Protein AF-A0A101XGQ2-F1 (afdb_monomer_lite)

Foldseek 3Di:
DVVVVVCVPPVNVVVVVVVVVVVVVVVVVVVVVVVVVVVVVVVVVVVVVVVVVVVVVVVVVVVVVVVVVLVVCQAADSNLQVVLVPDPQSKDFPVRNCSRHNDPDDPVVLVVVPWDDPDDRMTGHDDD

Secondary structure (DSSP, 8-state):
-HHHHTTS-HHHHHHHHHHHHHHHHHHHHHHHHHHHHHHHHHHHHHHHHHHHHHHHHHHHHHHHHHHHHHHHT-TTHHHHHHHHHHSSS-EEEHHHHHHHH-TT--HHHHHHHT-EEEETTEEEPPP-

pLDDT: mean 79.68, std 12.98, range [49.19, 94.06]

Structure (mmCIF, N/CA/C/O backbone):
data_AF-A0A101XGQ2-F1
#
_entry.id   AF-A0A101XGQ2-F1
#
loop_
_atom_site.group_PDB
_atom_site.id
_atom_site.type_symbol
_atom_site.label_atom_id
_atom_site.label_alt_id
_atom_site.label_comp_id
_atom_site.label_asym_id
_atom_site.label_entity_id
_atom_site.label_seq_id
_atom_site.pdbx_PDB_ins_code
_atom_site.Cartn_x
_atom_site.Cartn_y
_atom_site.Cartn_z
_atom_site.occupancy
_atom_site.B_iso_or_equiv
_atom_site.auth_seq_id
_atom_site.auth_comp_id
_atom_site.auth_asym_id
_atom_site.auth_atom_id
_atom_site.pdbx_PDB_model_num
ATOM 1 N N . GLU A 1 1 ? -49.883 18.518 68.419 1.00 52.69 1 GLU A N 1
ATOM 2 C CA . GLU A 1 1 ? -50.035 17.057 68.628 1.00 52.69 1 GLU A CA 1
ATOM 3 C C . GLU A 1 1 ? -50.500 16.268 67.403 1.00 52.69 1 GLU A C 1
ATOM 5 O O . GLU A 1 1 ? -49.872 15.265 67.097 1.00 52.69 1 GLU A O 1
ATOM 10 N N . ALA A 1 2 ? -51.538 16.690 66.666 1.00 51.66 2 ALA A N 1
ATOM 11 C CA . ALA A 1 2 ? -52.087 15.905 65.545 1.00 51.66 2 ALA A CA 1
ATOM 12 C C . ALA A 1 2 ? -51.082 15.588 64.412 1.00 51.66 2 ALA A C 1
ATOM 14 O O . ALA A 1 2 ? -51.114 14.497 63.851 1.00 51.66 2 ALA A O 1
ATOM 15 N N . ILE A 1 3 ? -50.155 16.505 64.112 1.00 53.03 3 ILE A N 1
ATOM 16 C CA . ILE A 1 3 ? -49.120 16.318 63.077 1.00 53.03 3 ILE A CA 1
ATOM 17 C C . ILE A 1 3 ? -48.075 15.270 63.499 1.00 53.03 3 ILE A C 1
ATOM 19 O O . ILE A 1 3 ? -47.636 14.480 62.669 1.00 53.03 3 ILE A O 1
ATOM 23 N N . ILE A 1 4 ? -47.732 15.217 64.790 1.00 58.44 4 ILE A N 1
ATOM 24 C CA . ILE A 1 4 ? -46.770 14.249 65.344 1.00 5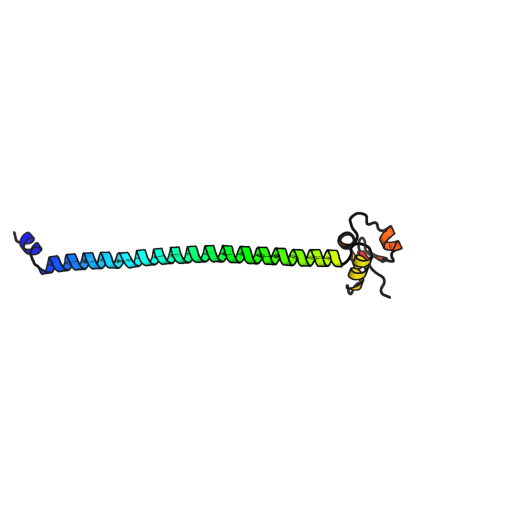8.44 4 ILE A CA 1
ATOM 25 C C . ILE A 1 4 ? -47.378 12.840 65.306 1.00 58.44 4 ILE A C 1
ATOM 27 O O . ILE A 1 4 ? -46.771 11.926 64.757 1.00 58.44 4 ILE A O 1
ATOM 31 N N . LYS A 1 5 ? -48.644 12.690 65.721 1.00 57.56 5 LYS A N 1
ATOM 32 C CA . LYS A 1 5 ? -49.384 11.415 65.619 1.00 57.56 5 LYS A CA 1
ATOM 33 C C . LYS A 1 5 ? -49.567 10.930 64.174 1.00 57.56 5 LYS A C 1
ATOM 35 O O . LYS A 1 5 ? -49.641 9.732 63.931 1.00 57.56 5 LYS A O 1
ATOM 40 N N . LEU A 1 6 ? -49.610 11.847 63.204 1.00 53.28 6 LEU A N 1
ATOM 41 C CA . LEU A 1 6 ? -49.629 11.549 61.765 1.00 53.28 6 LEU A CA 1
ATOM 42 C C . LEU A 1 6 ? -48.272 11.090 61.212 1.00 53.28 6 LEU A C 1
ATOM 44 O O . LEU A 1 6 ? -48.235 10.568 60.100 1.00 53.28 6 LEU A O 1
ATOM 48 N N . MET A 1 7 ? -47.165 11.325 61.921 1.00 53.66 7 MET A N 1
ATOM 49 C CA . MET A 1 7 ? -45.832 10.809 61.579 1.00 53.66 7 MET A CA 1
ATOM 50 C C . MET A 1 7 ? -45.533 9.469 62.262 1.00 53.66 7 MET A C 1
ATOM 52 O O . MET A 1 7 ? -44.766 8.682 61.722 1.00 53.66 7 MET A O 1
ATOM 56 N N . GLU A 1 8 ? -46.188 9.181 63.388 1.00 60.69 8 GLU A N 1
ATOM 57 C CA . GLU A 1 8 ? -46.092 7.911 64.125 1.00 60.69 8 GLU A CA 1
ATOM 58 C C . GLU A 1 8 ? -46.945 6.779 63.520 1.00 60.69 8 GLU A C 1
ATOM 60 O O . GLU A 1 8 ? -46.910 5.646 64.000 1.00 60.69 8 GLU A O 1
ATOM 65 N N . GLN A 1 9 ? -47.718 7.047 62.459 1.00 57.84 9 GLN A N 1
ATOM 66 C CA . GLN A 1 9 ? -48.525 6.010 61.821 1.00 57.84 9 GLN A CA 1
ATOM 67 C C . GLN A 1 9 ? -47.630 4.989 61.088 1.00 57.84 9 GLN A C 1
ATOM 69 O O . GLN A 1 9 ? -46.877 5.366 60.184 1.00 57.84 9 GLN A O 1
ATOM 74 N N . PRO A 1 10 ? -47.745 3.682 61.398 1.00 60.31 10 PRO A N 1
ATOM 75 C CA . PRO A 1 10 ? -46.838 2.639 60.905 1.00 60.31 10 PRO A CA 1
ATOM 76 C C . PRO A 1 10 ? -46.843 2.476 59.377 1.00 60.31 10 PRO A C 1
ATOM 78 O O . PRO A 1 10 ? -45.895 1.953 58.798 1.00 60.31 10 PRO A O 1
ATOM 81 N N . CYS A 1 11 ? -47.885 2.952 58.696 1.00 59.06 11 CYS A N 1
ATOM 82 C CA . CYS A 1 11 ? -47.963 2.980 57.238 1.00 59.06 11 CYS A CA 1
ATOM 83 C C . CYS A 1 11 ? -47.033 4.025 56.589 1.00 59.06 11 CYS A C 1
ATOM 85 O O . CYS A 1 11 ? -46.580 3.808 55.470 1.00 59.06 11 CYS A O 1
ATOM 87 N N . LYS A 1 12 ? -46.692 5.124 57.273 1.00 57.56 12 LYS A N 1
ATOM 88 C CA . LYS A 1 12 ? -45.854 6.203 56.722 1.00 57.56 12 LYS A CA 1
ATOM 89 C C . LYS A 1 12 ? -44.360 5.874 56.758 1.00 57.56 12 LYS A C 1
ATOM 91 O O . LYS A 1 12 ? -43.646 6.213 55.818 1.00 57.56 12 LYS A O 1
ATOM 96 N N . MET A 1 13 ? -43.917 5.167 57.801 1.00 59.56 13 MET A N 1
ATOM 97 C CA . MET A 1 13 ? -42.551 4.630 57.891 1.00 59.56 13 MET A CA 1
ATOM 98 C C . MET A 1 13 ? -42.285 3.615 56.777 1.00 59.56 13 MET A C 1
ATOM 100 O O . MET A 1 13 ? -41.293 3.745 56.070 1.00 59.56 13 MET A O 1
ATOM 104 N N . LYS A 1 14 ? -43.241 2.712 56.521 1.00 70.56 14 LYS A N 1
ATOM 105 C CA . LYS A 1 14 ? -43.153 1.753 55.410 1.00 70.56 14 LYS A CA 1
ATOM 106 C C . LYS A 1 14 ? -43.068 2.432 54.045 1.00 70.56 14 LYS A C 1
ATOM 108 O O . LYS A 1 14 ? -42.302 1.999 53.199 1.00 70.56 14 LYS A O 1
ATOM 113 N N . ILE A 1 15 ? -43.825 3.510 53.820 1.00 73.19 15 ILE A N 1
ATOM 114 C CA . ILE A 1 15 ? -43.741 4.267 52.560 1.00 73.19 15 ILE A CA 1
ATOM 115 C C . ILE A 1 15 ? -42.364 4.918 52.410 1.00 73.19 15 ILE A C 1
ATOM 117 O O . ILE A 1 15 ? -41.804 4.889 51.321 1.00 73.19 15 ILE A O 1
ATOM 121 N N . LYS A 1 16 ? -41.806 5.486 53.484 1.00 75.19 16 LYS A N 1
ATOM 122 C CA . LYS A 1 16 ? -40.475 6.098 53.445 1.00 75.19 16 LYS A CA 1
ATOM 123 C C . LYS A 1 16 ? -39.387 5.068 53.115 1.00 75.19 16 LYS A C 1
ATOM 125 O O . LYS A 1 16 ? -38.574 5.334 52.239 1.00 75.19 16 LYS A O 1
ATOM 130 N N . GLU A 1 17 ? -39.420 3.903 53.756 1.00 77.75 17 GLU A N 1
ATOM 131 C CA . GLU A 1 17 ? -38.486 2.797 53.492 1.00 77.75 17 GLU A CA 1
ATOM 132 C C . GLU A 1 17 ? -38.598 2.293 52.046 1.00 77.75 17 GLU A C 1
ATOM 134 O O . GLU A 1 17 ? -37.587 2.167 51.364 1.00 77.75 17 GLU A O 1
ATOM 139 N N . ILE A 1 18 ? -39.824 2.110 51.537 1.00 76.06 18 ILE A N 1
ATOM 140 C CA . ILE A 1 18 ? -40.065 1.713 50.140 1.00 76.06 18 ILE A CA 1
ATOM 141 C C . ILE A 1 18 ? -39.534 2.773 49.167 1.00 76.06 18 ILE A C 1
ATOM 143 O O . ILE A 1 18 ? -38.937 2.434 48.151 1.00 76.06 18 ILE A O 1
ATOM 147 N N . VAL A 1 19 ? -39.736 4.063 49.451 1.00 77.00 19 VAL A N 1
ATOM 148 C CA . VAL A 1 19 ? -39.232 5.151 48.598 1.00 77.00 19 VAL A CA 1
ATOM 149 C C . VAL A 1 19 ? -37.702 5.193 48.602 1.00 77.00 19 VAL A C 1
ATOM 151 O O . VAL A 1 19 ? -37.106 5.375 47.544 1.00 77.00 19 VAL A O 1
ATOM 154 N N . GLU A 1 20 ? -37.057 4.994 49.752 1.00 79.00 20 GLU A N 1
ATOM 155 C CA . GLU A 1 20 ? -35.594 4.904 49.848 1.00 79.00 20 GLU A CA 1
ATOM 156 C C . GLU A 1 20 ? -35.051 3.683 49.086 1.00 79.00 20 GLU A C 1
ATOM 158 O O . GLU A 1 20 ? -34.093 3.821 48.321 1.00 79.00 20 GLU A O 1
ATOM 163 N N . GLU A 1 21 ? -35.702 2.521 49.198 1.00 73.56 21 GLU A N 1
ATOM 164 C CA . GLU A 1 21 ? -35.372 1.331 48.405 1.00 73.56 21 GLU A CA 1
ATOM 165 C C . GLU A 1 21 ? -35.532 1.582 46.903 1.00 73.56 21 GLU A C 1
ATOM 167 O O . GLU A 1 21 ? -34.608 1.300 46.141 1.00 73.56 21 GLU A O 1
ATOM 172 N N . VAL A 1 22 ? -36.646 2.173 46.462 1.00 73.69 22 VAL A N 1
ATOM 173 C CA . VAL A 1 22 ? -36.903 2.474 45.043 1.00 73.69 22 VAL A CA 1
ATOM 174 C C . VAL A 1 22 ? -35.890 3.480 44.490 1.00 73.69 22 VAL A C 1
ATOM 176 O O . VAL A 1 22 ? -35.379 3.286 43.390 1.00 73.69 22 VAL A O 1
ATOM 179 N N . LEU A 1 23 ? -35.536 4.518 45.254 1.00 72.31 23 LEU A N 1
ATOM 180 C CA . LEU A 1 23 ? -34.504 5.488 44.864 1.00 72.31 23 LEU A CA 1
ATOM 181 C C . LEU A 1 23 ? -33.101 4.869 44.829 1.00 72.31 23 LEU A C 1
ATOM 183 O O . LEU A 1 23 ? -32.251 5.282 44.037 1.00 72.31 23 LEU A O 1
ATOM 187 N N . SER A 1 24 ? -32.831 3.889 45.693 1.00 72.75 24 SER A N 1
ATOM 188 C CA . SER A 1 24 ? -31.583 3.128 45.649 1.00 72.75 24 SER A CA 1
ATOM 189 C C . SER A 1 24 ? -31.544 2.193 44.435 1.00 72.75 24 SER A C 1
ATOM 191 O O . SER A 1 24 ? -30.512 2.111 43.769 1.00 72.75 24 SER A O 1
ATOM 193 N N . ALA A 1 25 ? -32.679 1.568 44.095 1.00 70.94 25 ALA A N 1
ATOM 194 C CA . ALA A 1 25 ? -32.870 0.706 42.934 1.00 70.94 25 ALA A CA 1
ATOM 195 C C . ALA A 1 25 ? -32.692 1.483 41.620 1.00 70.94 25 ALA A C 1
ATOM 197 O O . ALA A 1 25 ? -31.965 1.034 40.739 1.00 70.94 25 ALA A O 1
ATOM 198 N N . SER A 1 26 ? -33.256 2.689 41.514 1.00 69.88 26 SER A N 1
ATOM 199 C CA . SER A 1 26 ? -33.136 3.527 40.313 1.00 69.88 26 SER A CA 1
ATOM 200 C C . SER A 1 26 ? -31.704 4.007 40.050 1.00 69.88 26 SER A C 1
ATOM 202 O O . SER A 1 26 ? -31.305 4.185 38.904 1.00 69.88 26 SER A O 1
ATOM 204 N N . GLN A 1 27 ? -30.882 4.172 41.093 1.00 72.81 27 GLN A N 1
ATOM 205 C CA . GLN A 1 27 ? -29.459 4.504 40.926 1.00 72.81 27 GLN A CA 1
ATOM 206 C C . GLN A 1 27 ? -28.637 3.355 40.323 1.00 72.81 27 GLN A C 1
ATOM 208 O O . GLN A 1 27 ? -27.545 3.594 39.801 1.00 72.81 27 GLN A O 1
ATOM 213 N N . TRP A 1 28 ? -29.117 2.109 40.392 1.00 76.56 28 TRP A N 1
ATOM 214 C CA . TRP A 1 28 ? -28.423 0.978 39.777 1.00 76.56 28 TRP A CA 1
ATOM 215 C C . TRP A 1 28 ? -28.502 1.001 38.256 1.00 76.56 28 TRP A C 1
ATOM 217 O O . TRP A 1 28 ? -27.524 0.617 37.620 1.00 76.56 28 TRP A O 1
ATOM 227 N N . GLU A 1 29 ? -29.593 1.503 37.675 1.00 75.88 29 GLU A N 1
ATOM 228 C CA . GLU A 1 29 ? -29.717 1.640 36.219 1.00 75.88 29 GLU A CA 1
ATOM 229 C C . GLU A 1 29 ? -28.658 2.594 35.661 1.00 75.88 29 GLU A C 1
ATOM 231 O O . GLU A 1 29 ? -27.958 2.262 34.707 1.00 75.88 29 GLU A O 1
ATOM 236 N N . GLU A 1 30 ? -28.460 3.745 36.308 1.00 80.12 30 GLU A N 1
ATOM 237 C CA . GLU A 1 30 ? -27.466 4.727 35.870 1.00 80.12 30 GLU A CA 1
ATOM 238 C C . GLU A 1 30 ? -26.027 4.212 36.053 1.00 80.12 30 GLU A C 1
ATOM 240 O O . GLU A 1 30 ? -25.165 4.441 35.203 1.00 80.12 30 GLU A O 1
ATOM 245 N N . ARG A 1 31 ? -25.748 3.472 37.136 1.00 81.88 31 ARG A N 1
ATOM 246 C CA . ARG A 1 31 ? -24.437 2.822 37.325 1.00 81.88 31 ARG A CA 1
ATOM 247 C C . ARG A 1 31 ? -24.195 1.714 36.303 1.00 81.88 31 ARG A C 1
ATOM 249 O O . ARG A 1 31 ? -23.083 1.606 35.792 1.00 81.88 31 ARG A O 1
ATOM 256 N N . ALA A 1 32 ? -25.214 0.914 35.996 1.00 80.56 32 ALA A N 1
ATOM 257 C CA . ALA A 1 32 ? -25.125 -0.141 34.996 1.00 80.56 32 ALA A CA 1
ATOM 258 C C . ALA A 1 32 ? -24.885 0.442 33.598 1.00 80.56 32 ALA A C 1
ATOM 260 O O . ALA A 1 32 ? -24.012 -0.046 32.884 1.00 80.56 32 ALA A O 1
ATOM 261 N N . ALA A 1 33 ? -25.582 1.523 33.237 1.00 82.25 33 ALA A N 1
ATOM 262 C CA . ALA A 1 33 ? -25.377 2.220 31.971 1.00 82.25 33 ALA A CA 1
ATOM 263 C C . ALA A 1 33 ? -23.930 2.721 31.822 1.00 82.25 33 ALA A C 1
ATOM 265 O O . ALA A 1 33 ? -23.281 2.419 30.821 1.00 82.25 33 ALA A O 1
ATOM 266 N N . ARG A 1 34 ? -23.380 3.386 32.850 1.00 89.12 34 ARG A N 1
ATOM 267 C CA . ARG A 1 34 ? -21.976 3.840 32.840 1.00 89.12 34 ARG A CA 1
ATOM 268 C C . ARG A 1 34 ? -20.985 2.681 32.728 1.00 89.12 34 ARG A C 1
ATOM 270 O O . ARG A 1 34 ? -20.049 2.754 31.940 1.00 89.12 34 ARG A O 1
ATOM 277 N N . ALA A 1 35 ? -21.202 1.597 33.473 1.00 90.56 35 ALA A N 1
ATOM 278 C CA . ALA A 1 35 ? -20.333 0.421 33.414 1.00 90.56 35 ALA A CA 1
ATOM 279 C C . ALA A 1 35 ? -20.330 -0.225 32.016 1.00 90.56 35 ALA A C 1
ATOM 281 O O . ALA A 1 35 ? -19.287 -0.672 31.534 1.00 90.56 35 ALA A O 1
ATOM 282 N N . VAL A 1 36 ? -21.484 -0.245 31.342 1.00 89.00 36 VAL A N 1
ATOM 283 C CA . VAL A 1 36 ? -21.598 -0.722 29.958 1.00 89.00 36 VAL A CA 1
ATOM 284 C C . VAL A 1 36 ? -20.871 0.216 28.992 1.00 89.00 36 VAL A C 1
ATOM 286 O O . VAL A 1 36 ? -20.111 -0.265 28.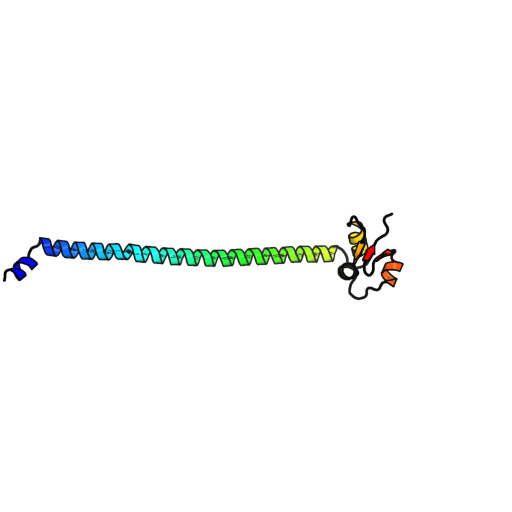153 1.00 89.00 36 VAL A O 1
ATOM 289 N N . GLU A 1 37 ? -21.043 1.534 29.113 1.00 91.12 37 GLU A N 1
ATOM 290 C CA . GLU A 1 37 ? -20.340 2.513 28.269 1.00 91.12 37 GLU A CA 1
ATOM 291 C C . GLU A 1 37 ? -18.814 2.411 28.400 1.00 91.12 37 GLU A C 1
ATOM 293 O O . GLU A 1 37 ? -18.098 2.429 27.392 1.00 91.12 37 GLU A O 1
ATOM 298 N N . GLU A 1 38 ? -18.307 2.249 29.624 1.00 93.06 38 GLU A N 1
ATOM 299 C CA . GLU A 1 38 ? -16.880 2.052 29.888 1.00 93.06 38 GLU A CA 1
ATOM 300 C C . GLU A 1 38 ? -16.369 0.741 29.280 1.00 93.06 38 GLU A C 1
ATOM 302 O O . GLU A 1 38 ? -15.339 0.734 28.598 1.00 93.06 38 GLU A O 1
ATOM 307 N N . ALA A 1 39 ? -17.109 -0.359 29.453 1.00 90.62 39 ALA A N 1
ATOM 308 C CA . ALA A 1 39 ? -16.742 -1.660 28.902 1.00 90.62 39 ALA A CA 1
ATOM 309 C C . ALA A 1 39 ? -16.713 -1.653 27.364 1.00 90.62 39 ALA A C 1
ATOM 311 O O . ALA A 1 39 ? -15.768 -2.164 26.757 1.00 90.62 39 ALA A O 1
ATOM 312 N N . VAL A 1 40 ? -17.710 -1.034 26.724 1.00 90.00 40 VAL A N 1
ATOM 313 C CA . VAL A 1 40 ? -17.758 -0.889 25.261 1.00 90.00 40 VAL A CA 1
ATOM 314 C C . VAL A 1 40 ? -16.609 -0.009 24.775 1.00 90.00 40 VAL A C 1
ATOM 316 O O . VAL A 1 40 ? -15.911 -0.378 23.830 1.00 90.00 40 VAL A O 1
ATOM 319 N N . SER A 1 41 ? -16.350 1.116 25.443 1.00 90.62 41 SER A N 1
ATOM 320 C CA . SER A 1 41 ? -15.242 2.011 25.090 1.00 90.62 41 SER A CA 1
ATOM 321 C C . SER A 1 41 ? -13.887 1.307 25.172 1.00 90.62 41 SER A C 1
ATOM 323 O O . SER A 1 41 ? -13.042 1.476 24.290 1.00 90.62 41 SER A O 1
ATOM 325 N N . GLN A 1 42 ? -13.680 0.487 26.203 1.00 91.50 42 GLN A N 1
ATOM 326 C CA . GLN A 1 42 ? -12.458 -0.293 26.362 1.00 91.50 42 GLN A CA 1
ATOM 327 C C . GLN A 1 42 ? -12.323 -1.364 25.269 1.00 91.50 42 GLN A C 1
ATOM 329 O O . GLN A 1 42 ? -11.266 -1.473 24.645 1.00 91.50 42 GLN A O 1
ATOM 334 N N . ALA A 1 43 ? -13.402 -2.093 24.968 1.00 86.69 43 ALA A N 1
ATOM 335 C CA . ALA A 1 43 ? -13.413 -3.106 23.914 1.00 86.69 43 ALA A CA 1
ATOM 336 C C . ALA A 1 43 ? -13.100 -2.515 22.529 1.00 86.69 43 ALA A C 1
ATOM 338 O O . ALA A 1 43 ? -12.332 -3.101 21.762 1.00 86.69 43 ALA A O 1
ATOM 339 N N . LEU A 1 44 ? -13.642 -1.331 22.221 1.00 87.12 44 LEU A N 1
ATOM 340 C CA . LEU A 1 44 ? -13.363 -0.623 20.970 1.00 87.12 44 LEU A CA 1
ATOM 341 C C . LEU A 1 44 ? -11.887 -0.217 20.856 1.00 87.12 44 LEU A C 1
ATOM 343 O O . LEU A 1 44 ? -11.285 -0.406 19.801 1.00 87.12 44 LEU A O 1
ATOM 347 N N . ARG A 1 45 ? -11.272 0.277 21.939 1.00 89.38 45 ARG A N 1
ATOM 348 C CA . ARG A 1 45 ? -9.837 0.625 21.960 1.00 89.38 45 ARG A CA 1
ATOM 349 C C . ARG A 1 45 ? -8.939 -0.590 21.741 1.00 89.38 45 ARG A C 1
ATOM 351 O O . ARG A 1 45 ? -7.939 -0.506 21.027 1.00 89.38 45 ARG A O 1
ATOM 358 N N . ASP A 1 46 ? -9.283 -1.718 22.352 1.00 89.62 46 ASP A N 1
ATOM 359 C CA . ASP A 1 46 ? -8.513 -2.952 22.204 1.00 89.62 46 ASP A CA 1
ATOM 360 C C . ASP A 1 46 ? -8.648 -3.539 20.793 1.00 89.62 46 ASP A C 1
ATOM 362 O O . ASP A 1 46 ? -7.669 -4.045 20.234 1.00 89.62 46 ASP A O 1
ATOM 366 N N . LEU A 1 47 ? -9.834 -3.427 20.188 1.00 87.56 47 LEU A N 1
ATOM 367 C CA . LEU A 1 47 ? -10.056 -3.802 18.795 1.00 87.56 47 LEU A CA 1
ATOM 368 C C . LEU A 1 47 ? -9.229 -2.929 17.843 1.00 87.56 47 LEU A C 1
ATOM 370 O O . LEU A 1 47 ? -8.542 -3.468 16.976 1.00 87.56 47 LEU A O 1
ATOM 374 N N . ASP A 1 48 ? -9.234 -1.611 18.037 1.00 88.31 48 ASP A N 1
ATOM 375 C CA . ASP A 1 48 ? -8.491 -0.663 17.200 1.00 88.31 48 ASP A CA 1
ATOM 376 C C . ASP A 1 48 ? -6.976 -0.934 17.216 1.00 88.31 48 ASP A C 1
ATOM 378 O O . ASP A 1 48 ? -6.323 -1.021 16.170 1.00 88.31 48 ASP A O 1
ATOM 382 N N . ARG A 1 49 ? -6.414 -1.214 18.400 1.00 88.38 49 ARG A N 1
ATOM 383 C CA . ARG A 1 49 ? -5.008 -1.631 18.543 1.00 88.38 49 ARG A CA 1
ATOM 384 C C . ARG A 1 49 ? -4.694 -2.921 17.790 1.00 88.38 49 ARG A C 1
ATOM 386 O O . ARG A 1 49 ? -3.655 -3.011 17.134 1.00 88.38 49 ARG A O 1
ATOM 393 N N . ARG A 1 50 ? -5.570 -3.926 17.880 1.00 89.31 50 ARG A N 1
ATOM 394 C CA . ARG A 1 50 ? -5.386 -5.209 17.182 1.00 89.31 50 ARG A CA 1
ATOM 395 C C . ARG A 1 50 ? -5.449 -5.035 15.672 1.00 89.31 50 ARG A C 1
ATOM 397 O O . ARG A 1 50 ? -4.580 -5.560 14.980 1.00 89.31 50 ARG A O 1
ATOM 404 N N . ILE A 1 51 ? -6.434 -4.287 15.175 1.00 88.94 51 ILE A N 1
ATOM 405 C CA . ILE A 1 51 ? -6.581 -3.996 13.745 1.00 88.94 51 ILE A CA 1
ATOM 406 C C . ILE A 1 51 ? -5.335 -3.275 13.242 1.00 88.94 51 ILE A C 1
ATOM 408 O O . ILE A 1 51 ? -4.723 -3.731 12.279 1.00 88.94 51 ILE A O 1
ATOM 412 N N . THR A 1 52 ? -4.907 -2.220 13.935 1.00 88.25 52 THR A N 1
ATOM 413 C CA . THR A 1 52 ? -3.710 -1.455 13.566 1.00 88.25 52 THR A CA 1
ATOM 414 C C . THR A 1 52 ? -2.482 -2.357 13.468 1.00 88.25 52 THR A C 1
ATOM 416 O O . THR A 1 52 ? -1.779 -2.328 12.461 1.00 88.25 52 THR A O 1
ATOM 419 N N . HIS A 1 53 ? -2.254 -3.223 14.460 1.00 88.31 53 HIS A N 1
ATOM 420 C CA . HIS A 1 53 ? -1.108 -4.130 14.455 1.00 88.31 53 HIS A CA 1
ATOM 421 C C . HIS A 1 53 ? -1.154 -5.152 13.308 1.00 88.31 53 HIS A C 1
ATOM 423 O O . HIS A 1 53 ? -0.144 -5.391 12.643 1.00 88.31 53 HIS A O 1
ATOM 429 N N . VAL A 1 54 ? -2.321 -5.753 13.058 1.00 90.88 54 VAL A N 1
ATOM 430 C CA . VAL A 1 54 ? -2.501 -6.732 11.975 1.00 90.88 54 VAL A CA 1
ATOM 431 C C . VAL A 1 54 ? -2.308 -6.073 10.613 1.00 90.88 54 VAL A C 1
ATOM 433 O O . VAL A 1 54 ? -1.594 -6.619 9.771 1.00 90.88 54 VAL A O 1
ATOM 436 N N . VAL A 1 55 ? -2.890 -4.890 10.406 1.00 88.25 55 VAL A N 1
ATOM 437 C CA . VAL A 1 55 ? -2.745 -4.124 9.164 1.00 88.25 55 VAL A CA 1
ATOM 438 C C . VAL A 1 55 ? -1.291 -3.711 8.959 1.00 88.25 55 VAL A C 1
ATOM 440 O O . VAL A 1 55 ? -0.747 -3.937 7.882 1.00 88.25 55 VAL A O 1
ATOM 443 N N . GLU A 1 56 ? -0.621 -3.177 9.981 1.00 87.94 56 GLU A N 1
ATOM 444 C CA . GLU A 1 56 ? 0.785 -2.778 9.881 1.00 87.94 56 GLU A CA 1
ATOM 445 C C . GLU A 1 56 ? 1.685 -3.970 9.522 1.00 87.94 56 GLU A C 1
ATOM 447 O O . GLU A 1 56 ? 2.562 -3.855 8.662 1.00 87.94 56 GLU A O 1
ATOM 452 N N . LYS A 1 57 ? 1.444 -5.135 10.134 1.00 90.00 57 LYS A N 1
ATOM 453 C CA . LYS A 1 57 ? 2.171 -6.367 9.816 1.00 90.00 57 LYS A CA 1
ATOM 454 C C . LYS A 1 57 ? 1.919 -6.812 8.374 1.00 90.00 57 LYS A C 1
ATOM 456 O O . LYS A 1 57 ? 2.879 -7.045 7.645 1.00 90.00 57 LYS A O 1
ATOM 461 N N . ALA A 1 58 ? 0.659 -6.863 7.945 1.00 85.81 58 ALA A N 1
ATOM 462 C CA . ALA A 1 58 ? 0.295 -7.253 6.585 1.00 85.81 58 ALA A CA 1
ATOM 463 C C . ALA A 1 58 ? 0.903 -6.312 5.532 1.00 85.81 58 ALA A C 1
ATOM 465 O O . ALA A 1 58 ? 1.423 -6.772 4.518 1.00 85.81 58 ALA A O 1
ATOM 466 N N . VAL A 1 59 ? 0.906 -5.001 5.793 1.00 86.12 59 VAL A N 1
ATOM 467 C CA . VAL A 1 59 ? 1.534 -4.002 4.917 1.00 86.12 59 VAL A CA 1
ATOM 468 C C . VAL A 1 59 ? 3.050 -4.200 4.854 1.00 86.12 59 VAL A C 1
ATOM 470 O O . VAL A 1 59 ? 3.620 -4.170 3.763 1.00 86.12 59 VAL A O 1
ATOM 473 N N . LYS A 1 60 ? 3.719 -4.444 5.989 1.00 83.19 60 LYS A N 1
ATOM 474 C CA . LYS A 1 60 ? 5.166 -4.727 6.017 1.00 83.19 60 LYS A CA 1
ATOM 475 C C . LYS A 1 60 ? 5.518 -6.009 5.265 1.00 83.19 60 LYS A C 1
ATOM 477 O O . LYS A 1 60 ? 6.503 -6.020 4.527 1.00 83.19 60 LYS A O 1
ATOM 482 N N . ASP A 1 61 ? 4.722 -7.060 5.421 1.00 80.81 61 ASP A N 1
ATOM 483 C CA . ASP A 1 61 ? 4.942 -8.333 4.734 1.00 80.81 61 ASP A CA 1
ATOM 484 C C . ASP A 1 61 ? 4.698 -8.192 3.223 1.00 80.81 61 ASP A C 1
ATOM 486 O O . ASP A 1 61 ? 5.536 -8.609 2.423 1.00 80.81 61 ASP A O 1
ATOM 490 N N . ALA A 1 62 ? 3.636 -7.494 2.806 1.00 72.25 62 ALA A N 1
ATOM 491 C CA . ALA A 1 62 ? 3.397 -7.173 1.398 1.00 72.25 62 ALA A CA 1
ATOM 492 C C . ALA A 1 62 ? 4.544 -6.347 0.791 1.00 72.25 62 ALA A C 1
ATOM 494 O O . ALA A 1 62 ? 5.013 -6.645 -0.308 1.00 72.25 62 ALA A O 1
ATOM 495 N N . LEU A 1 63 ? 5.053 -5.348 1.519 1.00 73.94 63 LEU A N 1
ATOM 496 C CA . LEU A 1 63 ? 6.191 -4.546 1.075 1.00 73.94 63 LEU A CA 1
ATOM 497 C C . LEU A 1 63 ? 7.462 -5.394 0.929 1.00 73.94 63 LEU A C 1
ATOM 499 O O . LEU A 1 63 ? 8.193 -5.223 -0.044 1.00 73.94 63 LEU A O 1
ATOM 503 N N . ARG A 1 64 ? 7.708 -6.338 1.847 1.00 68.50 64 ARG A N 1
ATOM 504 C CA . ARG A 1 64 ? 8.810 -7.304 1.728 1.00 68.50 64 ARG A CA 1
ATOM 505 C C . ARG A 1 64 ? 8.661 -8.183 0.493 1.00 68.50 64 ARG A C 1
ATOM 507 O O . ARG A 1 64 ? 9.643 -8.367 -0.213 1.00 68.50 64 ARG A O 1
ATOM 514 N N . HIS A 1 65 ? 7.463 -8.675 0.187 1.00 61.16 65 HIS A N 1
ATOM 515 C CA . HIS A 1 65 ? 7.226 -9.450 -1.035 1.00 61.16 65 HIS A CA 1
ATOM 516 C C . HIS A 1 65 ? 7.434 -8.624 -2.309 1.00 61.16 65 HIS A C 1
ATOM 518 O O . HIS A 1 65 ? 8.016 -9.128 -3.264 1.00 61.16 65 HIS A O 1
ATOM 524 N N . VAL A 1 66 ? 7.043 -7.347 -2.321 1.00 62.94 66 VAL A N 1
ATOM 525 C CA . VAL A 1 66 ? 7.333 -6.434 -3.441 1.00 62.94 66 VAL A CA 1
ATOM 526 C C . VAL A 1 66 ? 8.836 -6.178 -3.571 1.00 62.94 66 VAL A C 1
ATOM 528 O O . VAL A 1 66 ? 9.365 -6.187 -4.679 1.00 62.94 66 VAL A O 1
ATOM 531 N N . GLN A 1 67 ? 9.547 -5.987 -2.458 1.00 58.12 67 GLN A N 1
ATOM 532 C CA . GLN A 1 67 ? 11.000 -5.789 -2.451 1.00 58.12 67 GLN A CA 1
ATOM 533 C C . GLN A 1 67 ? 11.761 -7.048 -2.879 1.00 58.12 67 GLN A C 1
ATOM 535 O O . GLN A 1 67 ? 12.722 -6.942 -3.634 1.00 58.12 67 GLN A O 1
ATOM 540 N N . LEU A 1 68 ? 11.320 -8.230 -2.447 1.00 53.97 68 LEU A N 1
ATOM 541 C CA . LEU A 1 68 ? 11.872 -9.513 -2.881 1.00 53.97 68 LEU A CA 1
ATOM 542 C C . LEU A 1 68 ? 11.563 -9.769 -4.357 1.00 53.97 68 LEU A C 1
ATOM 544 O O . LEU A 1 68 ? 12.469 -10.121 -5.096 1.00 53.97 68 LEU A O 1
ATOM 548 N N . GLY A 1 69 ? 10.348 -9.476 -4.824 1.00 51.19 69 GLY A N 1
ATOM 549 C CA . GLY A 1 69 ? 10.013 -9.514 -6.249 1.00 51.19 69 GLY A CA 1
ATOM 550 C C . GLY A 1 69 ? 10.848 -8.534 -7.080 1.00 51.19 69 GLY A C 1
ATOM 551 O O . GLY A 1 69 ? 11.235 -8.856 -8.198 1.00 51.19 69 GLY A O 1
ATOM 552 N N . ALA A 1 70 ? 11.195 -7.366 -6.530 1.00 50.00 70 ALA A N 1
ATOM 553 C CA . ALA A 1 70 ? 12.110 -6.412 -7.158 1.00 50.00 70 ALA A CA 1
ATOM 554 C C . ALA A 1 70 ? 13.581 -6.878 -7.127 1.00 50.00 70 ALA A C 1
ATOM 556 O O . ALA A 1 70 ? 14.336 -6.568 -8.048 1.00 50.00 70 ALA A O 1
ATOM 557 N N . ALA A 1 71 ? 13.985 -7.634 -6.102 1.00 50.16 71 ALA A N 1
ATOM 558 C CA . ALA A 1 71 ? 15.327 -8.200 -5.972 1.00 50.16 71 ALA A CA 1
ATOM 559 C C . ALA A 1 71 ? 15.529 -9.437 -6.868 1.00 50.16 71 ALA A C 1
ATOM 561 O O . ALA A 1 71 ? 16.541 -9.529 -7.560 1.00 50.16 71 ALA A O 1
ATOM 562 N N . GLU A 1 72 ? 14.553 -10.347 -6.923 1.00 49.19 72 GLU A N 1
ATOM 563 C CA . GLU A 1 72 ? 14.549 -11.531 -7.797 1.00 49.19 72 GLU A CA 1
ATOM 564 C C . GLU A 1 72 ? 14.353 -11.167 -9.272 1.00 49.19 72 GLU A C 1
ATOM 566 O O . GLU A 1 72 ? 14.866 -11.845 -10.161 1.00 49.19 72 GLU A O 1
ATOM 571 N N . ALA A 1 73 ? 13.684 -10.046 -9.554 1.00 52.78 73 ALA A N 1
ATOM 572 C CA . ALA A 1 73 ? 13.568 -9.496 -10.897 1.00 52.78 73 ALA A CA 1
ATOM 573 C C . ALA A 1 73 ? 14.923 -9.130 -11.531 1.00 52.78 73 ALA A C 1
ATOM 575 O O . ALA A 1 73 ? 14.965 -8.985 -12.754 1.00 52.78 73 ALA A O 1
ATOM 576 N N . GLY A 1 74 ? 16.008 -9.002 -10.758 1.00 56.56 74 GLY A N 1
ATOM 577 C CA . GLY A 1 74 ? 17.332 -8.658 -11.272 1.00 56.56 74 GLY A CA 1
ATOM 578 C C . GLY A 1 74 ? 17.340 -7.268 -11.909 1.00 56.56 74 GLY A C 1
ATOM 579 O O . GLY A 1 74 ? 16.913 -7.083 -13.046 1.00 56.56 74 GLY A O 1
ATOM 580 N N . GLY A 1 75 ? 17.824 -6.264 -11.180 1.00 71.81 75 GLY A N 1
ATOM 581 C CA . GLY A 1 75 ? 17.993 -4.915 -11.727 1.00 71.81 75 GLY A CA 1
ATOM 582 C C . GLY A 1 75 ? 18.873 -4.888 -12.987 1.00 71.81 75 GLY A C 1
ATOM 583 O O . GLY A 1 75 ? 19.608 -5.825 -13.294 1.00 71.81 75 GLY A O 1
ATOM 584 N N . GLY A 1 76 ? 18.816 -3.786 -13.729 1.00 81.56 76 GLY A N 1
ATOM 585 C CA . GLY A 1 76 ? 19.566 -3.620 -14.974 1.00 81.56 76 GLY A CA 1
ATOM 586 C C . GLY A 1 76 ? 18.718 -3.832 -16.229 1.00 81.56 76 GLY A C 1
ATOM 587 O O . GLY A 1 76 ? 17.497 -3.687 -16.213 1.00 81.56 76 GLY A O 1
ATOM 588 N N . TRP A 1 77 ? 19.374 -4.105 -17.361 1.00 84.44 77 TRP A N 1
ATOM 589 C CA . TRP A 1 77 ? 18.717 -4.105 -18.677 1.00 84.44 77 TRP A CA 1
ATOM 590 C C . TRP A 1 77 ? 17.676 -5.211 -18.857 1.00 84.44 77 TRP A C 1
ATOM 592 O O . TRP A 1 77 ? 16.679 -4.982 -19.536 1.00 84.44 77 TRP A O 1
ATOM 602 N N . GLU A 1 78 ? 17.877 -6.374 -18.240 1.00 85.06 78 GLU A N 1
ATOM 603 C CA . GLU A 1 78 ? 16.938 -7.496 -18.344 1.00 85.06 78 GLU A CA 1
ATOM 604 C C . GLU A 1 78 ? 15.591 -7.173 -17.685 1.00 85.06 78 GLU A C 1
ATOM 606 O O . GLU A 1 78 ? 14.541 -7.443 -18.269 1.00 85.06 78 GLU A O 1
ATOM 611 N N . ALA A 1 79 ? 15.589 -6.489 -16.532 1.00 86.38 79 ALA A N 1
ATOM 612 C CA . ALA A 1 79 ? 14.349 -6.003 -15.928 1.00 86.38 79 ALA A CA 1
ATOM 613 C C . ALA A 1 79 ? 13.634 -4.963 -16.791 1.00 86.38 79 ALA A C 1
ATOM 615 O O . ALA A 1 79 ? 12.416 -5.037 -16.945 1.00 86.38 79 ALA A O 1
ATOM 616 N N . VAL A 1 80 ? 14.383 -4.035 -17.393 1.00 88.38 80 VAL A N 1
ATOM 617 C CA . VAL A 1 80 ? 13.821 -3.013 -18.290 1.00 88.38 80 VAL A CA 1
ATOM 618 C C . VAL A 1 80 ? 13.152 -3.658 -19.508 1.00 88.38 80 VAL A C 1
ATOM 620 O O . VAL A 1 80 ? 12.045 -3.276 -19.875 1.00 88.38 80 VAL A O 1
ATOM 623 N N . ILE A 1 81 ? 13.804 -4.640 -20.136 1.00 88.38 81 ILE A N 1
ATOM 624 C CA . ILE A 1 81 ? 13.282 -5.303 -21.340 1.00 88.38 81 ILE A CA 1
ATOM 625 C C . ILE A 1 81 ? 12.078 -6.176 -21.008 1.00 88.38 81 ILE A C 1
ATOM 627 O O . ILE A 1 81 ? 11.079 -6.138 -21.726 1.00 88.38 81 ILE A O 1
ATOM 631 N N . ARG A 1 82 ? 12.132 -6.929 -19.907 1.00 87.94 82 ARG A N 1
ATOM 632 C CA . ARG A 1 82 ? 10.998 -7.732 -19.442 1.00 87.94 82 ARG A CA 1
ATOM 633 C C . ARG A 1 82 ? 9.775 -6.862 -19.153 1.00 87.94 82 ARG A C 1
ATOM 635 O O . ARG A 1 82 ? 8.677 -7.210 -19.579 1.00 87.94 82 ARG A O 1
ATOM 642 N N . GLU A 1 83 ? 9.966 -5.725 -18.484 1.00 89.12 83 GLU A N 1
ATOM 643 C CA . GLU A 1 83 ? 8.876 -4.789 -18.201 1.00 89.12 83 GLU A CA 1
ATOM 644 C C . GLU A 1 83 ? 8.317 -4.164 -19.484 1.00 89.12 83 GLU A C 1
ATOM 646 O O . GLU A 1 83 ? 7.102 -4.110 -19.658 1.00 89.12 83 GLU A O 1
ATOM 651 N N . ALA A 1 84 ? 9.179 -3.770 -20.428 1.00 89.56 84 ALA A N 1
ATOM 652 C CA . ALA A 1 84 ? 8.731 -3.275 -21.727 1.00 89.56 84 ALA A CA 1
ATOM 653 C C . ALA A 1 84 ? 7.922 -4.341 -22.489 1.00 89.56 84 ALA A C 1
ATOM 655 O O . ALA A 1 84 ? 6.867 -4.042 -23.031 1.00 89.56 84 ALA A O 1
ATOM 656 N N . THR A 1 85 ? 8.367 -5.599 -22.475 1.00 89.25 85 THR A N 1
ATOM 657 C CA . THR A 1 85 ? 7.734 -6.706 -23.218 1.00 89.25 85 THR A CA 1
ATOM 658 C C . THR A 1 85 ? 6.381 -7.114 -22.630 1.00 89.25 85 THR A C 1
ATOM 660 O O . THR A 1 85 ? 5.495 -7.557 -23.357 1.00 89.25 85 THR A O 1
ATOM 663 N N . LYS A 1 86 ? 6.190 -6.939 -21.317 1.00 88.69 86 LYS A N 1
ATOM 664 C CA . LYS A 1 86 ? 4.911 -7.192 -20.641 1.00 88.69 86 LYS A CA 1
ATOM 665 C C . LYS A 1 86 ? 3.818 -6.206 -21.068 1.00 88.69 86 LYS A C 1
ATOM 667 O O . LYS A 1 86 ? 2.634 -6.537 -20.988 1.00 88.69 86 LYS A O 1
ATOM 672 N N . ARG A 1 87 ? 4.190 -4.994 -21.490 1.00 87.00 87 ARG A N 1
ATOM 673 C CA . ARG A 1 87 ? 3.225 -3.956 -21.857 1.00 87.00 87 ARG A CA 1
ATOM 674 C C . ARG A 1 87 ? 2.727 -4.121 -23.294 1.00 87.00 87 ARG A C 1
ATOM 676 O O . ARG A 1 87 ? 3.509 -4.425 -24.195 1.00 87.00 87 ARG A O 1
ATOM 683 N N . PRO A 1 88 ? 1.438 -3.846 -23.553 1.00 84.50 88 PRO A N 1
ATOM 684 C CA . PRO A 1 88 ? 0.875 -3.938 -24.895 1.00 84.50 88 PRO A CA 1
ATOM 685 C C . PRO A 1 88 ? 1.438 -2.884 -25.857 1.00 84.50 88 PRO A C 1
ATOM 687 O O . PRO A 1 88 ? 1.453 -3.124 -27.061 1.00 84.50 88 PRO A O 1
ATOM 690 N N . ASP A 1 89 ? 1.917 -1.740 -25.373 1.00 88.56 89 ASP A N 1
ATOM 691 C CA . ASP A 1 89 ? 2.541 -0.683 -26.179 1.00 88.56 89 ASP A CA 1
ATOM 692 C C . ASP A 1 89 ? 4.067 -0.833 -26.301 1.00 88.56 89 ASP A C 1
ATOM 694 O O . ASP A 1 89 ? 4.669 -0.260 -27.208 1.00 88.56 89 ASP A O 1
ATOM 698 N N . GLY A 1 90 ? 4.693 -1.638 -25.438 1.00 90.00 90 GLY A N 1
ATOM 699 C CA . GLY A 1 90 ? 6.139 -1.833 -25.415 1.00 90.00 90 GLY A CA 1
ATOM 700 C C . GLY A 1 90 ? 6.925 -0.630 -24.889 1.00 90.00 90 GLY A C 1
ATOM 701 O O . GLY A 1 90 ? 8.149 -0.609 -25.025 1.00 90.00 90 GLY A O 1
ATOM 702 N N . CYS A 1 91 ? 6.254 0.393 -24.350 1.00 93.12 91 CYS A N 1
ATOM 703 C CA . CYS A 1 91 ? 6.846 1.700 -24.081 1.00 93.12 91 CYS A CA 1
ATOM 704 C C . CYS A 1 91 ? 7.046 1.963 -22.586 1.00 93.12 91 CYS A C 1
ATOM 706 O O . CYS A 1 91 ? 6.193 1.669 -21.749 1.00 93.12 91 CYS A O 1
ATOM 708 N N . LEU A 1 92 ? 8.190 2.564 -22.262 1.00 92.56 92 LEU A N 1
ATOM 709 C CA . LEU A 1 92 ? 8.584 2.975 -20.921 1.00 92.56 92 LEU A CA 1
ATOM 710 C C . LEU A 1 92 ? 9.092 4.416 -20.939 1.00 92.56 92 LEU A C 1
ATOM 712 O O . LEU A 1 92 ? 9.797 4.856 -21.852 1.00 92.56 92 LEU A O 1
ATOM 716 N N . THR A 1 93 ? 8.768 5.160 -19.892 1.00 92.50 93 THR A N 1
ATOM 717 C CA . THR A 1 93 ? 9.322 6.491 -19.651 1.00 92.50 93 THR A CA 1
ATOM 718 C C . THR A 1 93 ? 10.726 6.405 -19.056 1.00 92.50 93 THR A C 1
ATOM 720 O O . THR A 1 93 ? 11.109 5.423 -18.420 1.00 92.50 93 THR A O 1
ATOM 723 N N . PHE A 1 94 ? 11.504 7.484 -19.179 1.00 89.25 94 PHE A N 1
ATOM 724 C CA . PHE A 1 94 ? 12.811 7.587 -18.513 1.00 89.25 94 PHE A CA 1
ATOM 725 C C . PHE A 1 94 ? 12.755 7.329 -16.998 1.00 89.25 94 PHE A C 1
ATOM 727 O O . PHE A 1 94 ? 13.717 6.806 -16.437 1.00 89.25 94 PHE A O 1
ATOM 734 N N . ALA A 1 95 ? 11.667 7.728 -16.332 1.00 87.69 95 ALA A N 1
ATOM 735 C CA . ALA A 1 95 ? 11.495 7.527 -14.898 1.00 87.69 95 ALA A CA 1
ATOM 736 C C . ALA A 1 95 ? 11.328 6.040 -14.565 1.00 87.69 95 ALA A C 1
ATOM 738 O O . ALA A 1 95 ? 12.008 5.539 -13.674 1.00 87.69 95 ALA A O 1
ATOM 739 N N . GLU A 1 96 ? 10.502 5.330 -15.332 1.00 88.31 96 GLU A N 1
ATOM 740 C CA . GLU A 1 96 ? 10.279 3.891 -15.167 1.00 88.31 96 GLU A CA 1
ATOM 741 C C . GLU A 1 96 ? 11.554 3.096 -15.456 1.00 88.31 96 GLU A C 1
ATOM 743 O O . GLU A 1 96 ? 11.958 2.266 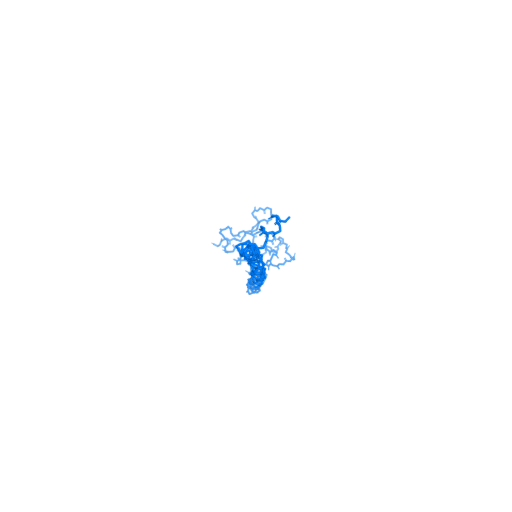-14.650 1.00 88.31 96 GLU A O 1
ATOM 748 N N . VAL A 1 97 ? 12.281 3.406 -16.536 1.00 88.50 97 VAL A N 1
ATOM 749 C CA . VAL A 1 97 ? 13.555 2.722 -16.821 1.00 88.50 97 VAL A CA 1
ATOM 750 C C . VAL A 1 97 ? 14.565 2.937 -15.685 1.00 88.50 97 VAL A C 1
ATOM 752 O O . VAL A 1 97 ? 15.287 2.011 -15.319 1.00 88.50 97 VAL A O 1
ATOM 755 N N . ARG A 1 98 ? 14.607 4.130 -15.076 1.00 87.56 98 ARG A N 1
ATOM 756 C CA . ARG A 1 98 ? 15.484 4.412 -13.925 1.00 87.56 98 ARG A CA 1
ATOM 757 C C . ARG A 1 98 ? 15.120 3.621 -12.673 1.00 87.56 98 ARG A C 1
ATOM 759 O O . ARG A 1 98 ? 16.021 3.378 -11.874 1.00 87.56 98 ARG A O 1
ATOM 766 N N . GLN A 1 99 ? 13.861 3.219 -12.499 1.00 84.94 99 GLN A N 1
ATOM 767 C CA . GLN A 1 99 ? 13.464 2.363 -11.377 1.00 84.94 99 GLN A CA 1
ATOM 768 C C . GLN A 1 99 ? 14.117 0.979 -11.472 1.00 84.94 99 GLN A C 1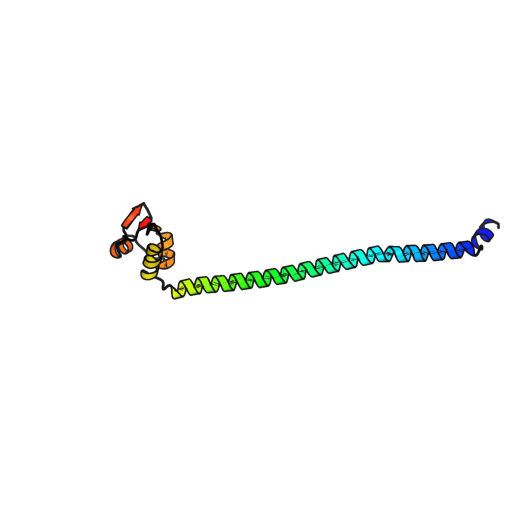
ATOM 770 O O . GLN A 1 99 ? 14.532 0.439 -10.453 1.00 84.94 99 GLN A O 1
ATOM 775 N N . TYR A 1 100 ? 14.277 0.447 -12.687 1.00 84.81 100 TYR A N 1
ATOM 776 C CA . TYR A 1 100 ? 14.859 -0.880 -12.915 1.00 84.81 100 TYR A CA 1
ATOM 777 C C . TYR A 1 100 ? 16.374 -0.854 -13.163 1.00 84.81 100 TYR A C 1
ATOM 779 O O . TYR A 1 100 ? 17.095 -1.726 -12.685 1.00 84.81 100 TYR A O 1
ATOM 787 N N . TYR A 1 101 ? 16.877 0.132 -13.912 1.00 83.06 101 TYR A N 1
ATOM 788 C CA . TYR A 1 101 ? 18.290 0.229 -14.302 1.00 83.06 101 TYR A CA 1
ATOM 789 C C . TYR A 1 101 ? 19.151 1.038 -13.318 1.00 83.06 101 TY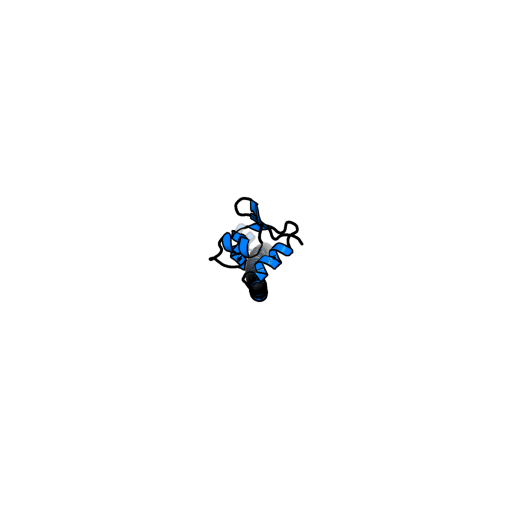R A C 1
ATOM 791 O O . TYR A 1 101 ? 20.344 0.778 -13.175 1.00 83.06 101 TYR A O 1
ATOM 799 N N . GLY A 1 102 ? 18.566 2.036 -12.648 1.00 81.81 102 GLY A N 1
ATOM 800 C CA . GLY A 1 102 ? 19.263 2.953 -11.743 1.00 81.81 102 GLY A CA 1
ATOM 801 C C . GLY A 1 102 ? 19.499 4.362 -12.308 1.00 81.81 102 GLY A C 1
ATOM 802 O O . GLY A 1 102 ? 19.106 4.709 -13.423 1.00 81.81 102 GLY A O 1
ATOM 803 N N . LYS A 1 103 ? 20.148 5.216 -11.500 1.00 77.94 103 LYS A N 1
ATOM 804 C CA . LYS A 1 103 ? 20.251 6.673 -11.734 1.00 77.94 103 LYS A CA 1
ATOM 805 C C . LYS A 1 103 ? 21.146 7.074 -12.922 1.00 77.94 103 LYS A C 1
ATOM 807 O O . LYS A 1 103 ? 20.928 8.138 -13.496 1.00 77.94 103 LYS A O 1
ATOM 812 N N . ASN A 1 104 ? 22.076 6.216 -13.351 1.00 83.06 104 ASN A N 1
ATOM 813 C CA . ASN A 1 104 ? 23.076 6.505 -14.398 1.00 83.06 104 ASN A CA 1
ATOM 814 C C . ASN A 1 104 ? 22.588 6.217 -15.833 1.00 83.06 104 ASN A C 1
ATOM 816 O O . ASN A 1 104 ? 23.359 5.810 -16.700 1.00 83.06 104 ASN A O 1
ATOM 820 N N . LEU A 1 105 ? 21.294 6.401 -16.091 1.00 86.38 105 LEU A N 1
ATOM 821 C CA . LEU A 1 105 ? 20.680 6.148 -17.392 1.00 86.38 105 LEU A CA 1
ATOM 822 C C . LEU A 1 105 ? 20.775 7.373 -18.314 1.00 86.38 105 LEU A C 1
ATOM 824 O O . LEU A 1 105 ? 20.344 8.469 -17.941 1.00 86.38 105 LEU A O 1
ATOM 828 N N . ASN A 1 106 ? 21.240 7.161 -19.549 1.00 88.06 106 ASN A N 1
ATOM 829 C CA . ASN A 1 106 ? 21.215 8.153 -20.628 1.00 88.06 106 ASN A CA 1
ATOM 830 C C . ASN A 1 106 ? 20.514 7.614 -21.896 1.00 88.06 106 ASN A C 1
ATOM 832 O O . ASN A 1 106 ? 20.322 6.408 -22.064 1.00 88.06 106 ASN A O 1
ATOM 836 N N . SER A 1 107 ? 20.129 8.520 -22.801 1.00 87.56 107 SER A N 1
ATOM 837 C CA . SER A 1 107 ? 19.436 8.188 -24.060 1.00 87.56 107 SER A CA 1
ATOM 838 C C . SER A 1 107 ? 20.285 7.356 -25.025 1.00 87.56 107 SER A C 1
ATOM 840 O O . SER A 1 107 ? 19.743 6.573 -25.801 1.00 87.56 107 SER A O 1
ATOM 842 N N . VAL A 1 108 ? 21.612 7.500 -24.985 1.00 89.75 108 VAL A N 1
ATOM 843 C CA . VAL A 1 108 ? 22.540 6.754 -25.850 1.00 89.75 108 VAL A CA 1
ATOM 844 C C . VAL A 1 108 ? 22.522 5.268 -25.501 1.00 89.75 108 VAL A C 1
ATOM 846 O O . VAL A 1 108 ? 22.513 4.425 -26.394 1.00 89.75 108 VAL A O 1
ATOM 849 N N . MET A 1 109 ? 22.471 4.932 -24.214 1.00 91.62 109 MET A N 1
ATOM 850 C CA . MET A 1 109 ? 22.426 3.547 -23.750 1.00 91.62 109 MET A CA 1
ATOM 851 C C . MET A 1 109 ? 21.118 2.852 -24.142 1.00 91.62 109 MET A C 1
ATOM 853 O O . MET A 1 109 ? 21.151 1.700 -24.563 1.00 91.62 109 MET A O 1
ATOM 857 N N . LEU A 1 110 ? 19.990 3.571 -24.090 1.00 90.31 110 LEU A N 1
ATOM 858 C CA . LEU A 1 110 ? 18.694 3.075 -24.569 1.00 90.31 110 LEU A CA 1
ATOM 859 C C . LEU A 1 110 ? 18.747 2.719 -26.059 1.00 90.31 110 LEU A C 1
ATOM 861 O O . LEU A 1 110 ? 18.376 1.611 -26.443 1.00 90.31 110 LEU A O 1
ATOM 865 N N . ARG A 1 111 ? 19.304 3.615 -26.884 1.00 90.81 111 ARG A N 1
ATOM 866 C CA . ARG A 1 111 ? 19.495 3.370 -28.323 1.00 90.81 111 ARG A CA 1
ATOM 867 C C . ARG A 1 111 ? 20.4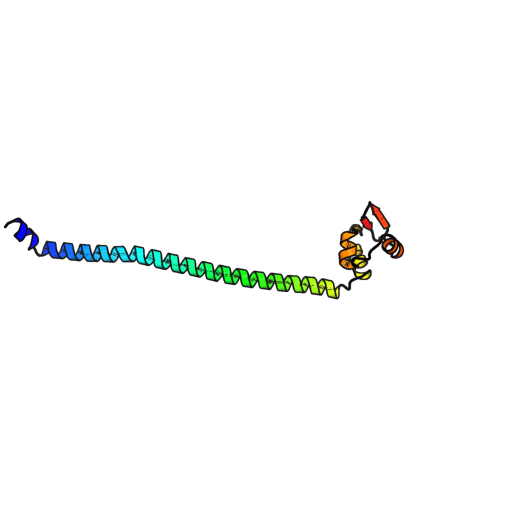22 2.185 -28.586 1.00 90.81 111 ARG A C 1
ATOM 869 O O . ARG A 1 111 ? 20.084 1.334 -29.398 1.00 90.81 111 ARG A O 1
ATOM 876 N N . LYS A 1 112 ? 21.554 2.088 -27.872 1.00 91.06 112 LYS A N 1
ATOM 877 C CA . LYS A 1 112 ? 22.490 0.951 -27.988 1.00 91.06 112 LYS A CA 1
ATOM 878 C C . LYS A 1 112 ? 21.835 -0.388 -27.657 1.00 91.06 112 LYS A C 1
ATOM 880 O O . LYS A 1 112 ? 22.217 -1.397 -28.236 1.00 91.06 112 LYS A O 1
ATOM 885 N N . ARG A 1 113 ? 20.867 -0.406 -26.734 1.00 89.62 113 ARG A N 1
ATOM 886 C CA . ARG A 1 113 ? 20.134 -1.627 -26.378 1.00 89.62 113 ARG A CA 1
ATOM 887 C C . ARG A 1 113 ? 19.013 -1.966 -27.367 1.00 89.62 113 ARG A C 1
ATOM 889 O O . ARG A 1 113 ? 18.563 -3.103 -27.353 1.00 89.62 113 ARG A O 1
ATOM 896 N N . GLY A 1 114 ? 18.605 -1.023 -28.220 1.00 90.44 114 GLY A N 1
ATOM 897 C CA . GLY A 1 114 ? 17.580 -1.219 -29.250 1.00 90.44 114 GLY A CA 1
ATOM 898 C C . GLY A 1 114 ? 16.264 -0.477 -29.001 1.00 90.44 114 GLY A C 1
ATOM 899 O O . GLY A 1 114 ? 15.334 -0.637 -29.782 1.00 90.44 114 GLY A O 1
ATOM 900 N N . PHE A 1 115 ? 16.163 0.351 -27.954 1.00 92.75 115 PHE A N 1
ATOM 901 C CA . PHE A 1 115 ? 14.961 1.153 -27.712 1.00 92.75 115 PHE A CA 1
ATOM 902 C C . PHE A 1 115 ? 14.822 2.289 -28.729 1.00 92.75 115 PHE A C 1
ATOM 904 O O . PHE A 1 115 ? 15.779 3.010 -29.028 1.00 92.75 115 PHE A O 1
ATOM 911 N N . ILE A 1 116 ? 13.590 2.503 -29.185 1.00 92.69 116 ILE A N 1
ATOM 912 C CA . ILE A 1 116 ? 13.221 3.557 -30.128 1.00 92.69 116 ILE A CA 1
ATOM 913 C C . ILE A 1 116 ? 12.483 4.655 -29.371 1.00 92.69 116 ILE A C 1
ATOM 915 O O . ILE A 1 116 ? 11.528 4.397 -28.641 1.00 92.69 116 ILE A O 1
ATOM 919 N N . GLN A 1 117 ? 12.914 5.898 -29.551 1.00 92.00 117 GLN A N 1
ATOM 920 C CA . GLN A 1 117 ? 12.223 7.039 -28.970 1.00 92.00 117 GLN A CA 1
ATOM 921 C C . GLN A 1 117 ? 11.011 7.402 -29.833 1.00 92.00 117 GLN A C 1
ATOM 923 O O . GLN A 1 117 ? 11.191 7.804 -30.980 1.00 92.00 117 GLN A O 1
ATOM 928 N N . ARG A 1 118 ? 9.796 7.275 -29.285 1.00 87.31 118 ARG A N 1
ATOM 929 C CA . ARG A 1 118 ? 8.568 7.715 -29.973 1.00 87.31 118 ARG A CA 1
ATOM 930 C C . ARG A 1 118 ? 8.262 9.178 -29.699 1.00 87.31 118 ARG A C 1
ATOM 932 O O . ARG A 1 118 ? 8.027 9.947 -30.620 1.00 87.31 118 ARG A O 1
ATOM 939 N N . GLU A 1 119 ? 8.332 9.560 -28.430 1.00 88.44 119 GLU A N 1
ATOM 940 C CA . GLU A 1 119 ? 8.037 10.914 -27.969 1.00 88.44 119 GLU A CA 1
ATOM 941 C C . GLU A 1 119 ? 9.133 11.406 -27.022 1.00 88.44 119 GLU A C 1
ATOM 943 O O . GLU A 1 119 ? 10.041 10.667 -26.616 1.00 88.44 119 GLU A O 1
ATOM 948 N N . ARG A 1 120 ? 9.096 12.691 -26.659 1.00 85.94 120 ARG A N 1
ATOM 949 C CA . ARG A 1 120 ? 10.067 13.247 -25.715 1.00 85.94 120 ARG A CA 1
ATOM 950 C C . ARG A 1 120 ? 9.916 12.552 -24.358 1.00 85.94 120 ARG A C 1
ATOM 952 O O . ARG A 1 120 ? 8.997 12.832 -23.607 1.00 85.94 120 ARG A O 1
ATOM 959 N N . GLY A 1 121 ? 10.868 11.678 -24.037 1.00 84.00 121 GLY A N 1
ATOM 960 C CA . GLY A 1 121 ? 10.899 10.951 -22.769 1.00 84.00 121 GLY A CA 1
ATOM 961 C C . GLY A 1 121 ? 10.247 9.567 -22.779 1.00 84.00 121 GLY A C 1
ATOM 962 O O . GLY A 1 121 ? 10.349 8.888 -21.758 1.00 84.00 121 GLY A O 1
ATOM 963 N N . LEU A 1 122 ? 9.669 9.137 -23.908 1.00 92.38 122 LEU A N 1
ATOM 964 C CA . LEU A 1 122 ? 9.040 7.826 -24.081 1.00 92.38 122 LEU A CA 1
ATOM 965 C C . LEU A 1 122 ? 9.873 6.935 -25.014 1.00 92.38 122 LEU A C 1
ATOM 967 O O . LEU A 1 122 ? 10.139 7.294 -26.166 1.00 92.38 122 LEU A O 1
ATOM 971 N N . TRP A 1 123 ? 10.267 5.767 -24.511 1.00 93.75 123 TRP A N 1
ATOM 972 C CA . TRP A 1 123 ? 11.153 4.817 -25.178 1.00 93.75 123 TRP A CA 1
ATOM 973 C C . TRP A 1 123 ? 10.490 3.460 -25.298 1.00 93.75 123 TRP A C 1
ATOM 975 O O . TRP A 1 123 ? 10.089 2.874 -24.299 1.00 93.75 123 TRP A O 1
ATOM 985 N N . CYS A 1 124 ? 10.412 2.942 -26.514 1.00 94.06 124 CYS A N 1
ATOM 986 C CA . CYS A 1 124 ? 9.688 1.719 -26.806 1.00 94.06 124 CYS A CA 1
ATOM 987 C C . CYS A 1 124 ? 10.635 0.616 -27.249 1.00 94.06 124 CYS A C 1
ATOM 989 O O . CYS A 1 124 ? 11.546 0.842 -28.051 1.00 94.06 124 CYS A O 1
ATOM 991 N N . TRP A 1 125 ? 10.409 -0.576 -26.711 1.00 92.88 125 TRP A N 1
ATOM 992 C CA . TRP A 1 125 ? 11.059 -1.784 -27.171 1.00 92.88 125 TRP A CA 1
ATOM 993 C C . TRP A 1 125 ? 10.438 -2.204 -28.510 1.00 92.88 125 TRP A C 1
ATOM 995 O O . TRP A 1 125 ? 9.208 -2.267 -28.612 1.00 92.88 125 TRP A O 1
ATOM 1005 N N . PRO A 1 126 ? 11.243 -2.440 -29.558 1.00 86.88 126 PRO A N 1
ATOM 1006 C CA . PRO A 1 126 ? 10.721 -2.884 -30.840 1.00 86.88 126 PRO A CA 1
ATOM 1007 C C . PRO A 1 126 ? 10.058 -4.252 -30.667 1.00 86.88 126 PRO A C 1
ATOM 1009 O O . PRO A 1 126 ? 10.661 -5.185 -30.136 1.00 86.88 126 PRO A O 1
ATOM 1012 N N . LYS A 1 127 ? 8.804 -4.370 -31.110 1.00 73.81 127 LYS A N 1
ATOM 1013 C CA . LYS A 1 127 ? 8.147 -5.672 -31.214 1.00 73.81 127 LYS A CA 1
ATOM 1014 C C . LYS A 1 127 ? 8.784 -6.425 -32.378 1.00 73.81 127 LYS A C 1
ATOM 1016 O O . LYS A 1 127 ? 8.919 -5.852 -33.459 1.00 73.81 127 LYS A O 1
ATOM 1021 N N . SER A 1 128 ? 9.235 -7.646 -32.105 1.00 61.91 128 SER A N 1
ATOM 1022 C CA . SER A 1 128 ? 9.667 -8.603 -33.129 1.00 61.91 128 SER A CA 1
ATOM 1023 C C . SER A 1 128 ? 8.493 -9.009 -34.010 1.00 61.91 128 SER A C 1
ATOM 1025 O O . SER A 1 128 ? 7.364 -9.070 -33.467 1.00 61.91 128 SER A O 1
#

Sequence (128 aa):
EAIIKLMEQPCKMKIKEIVEEVLSASQWEERAARAVEEAVSQALRDLDRRITHVVEKAVKDALRHVQLGAAEAGGGWEAVIREATKRPDGCLTFAEVRQYYGKNLNSVMLRKRGFIQRERGLWCWPKS

Radius of gyration: 39.0 Å; chains: 1; bounding box: 75×29×102 Å